Protein AF-A0A357TNB7-F1 (afdb_monomer_lite)

Secondary structure (DSSP, 8-state):
-HHHHHHHTHHHHHHHHHHHHHHHHHHHHHHHHHHHHHHTT---HHHHHHHHHHHHHHHHHHHHHHHHHHHHHHHHHHHHHSTT-------

Sequence (91 aa):
MIAAMADAAYSKSVFHIERYQLAAASAGHANINTYDAKLRREQDASARAALREQANEAMADTIRGLAADTLDKVLYELSCQMKNCYSRSDA

pLDDT: mean 93.57, std 6.39, range [55.81, 98.25]

Radius of gyration: 19.42 Å; chains: 1; bounding box: 41×21×64 Å

Foldseek 3Di:
DLVVLCVLLVVQQVVLVVVLVVQLVVVVVVLCVVLVVVLVVDDDPVVNVVSVVVSVVVSVVSNVVSVVVSSVSSCVSSVCVDPPHDDDPPD

Structure (mmCIF, N/CA/C/O backbone):
data_AF-A0A357TNB7-F1
#
_entry.id   AF-A0A357TNB7-F1
#
loop_
_atom_site.group_PDB
_atom_site.id
_atom_site.type_symbol
_atom_site.label_atom_id
_atom_site.label_alt_id
_atom_site.label_comp_id
_atom_site.label_asym_id
_atom_site.label_entity_id
_atom_site.label_seq_id
_atom_site.pdbx_PDB_ins_code
_atom_site.Cartn_x
_atom_site.Cartn_y
_atom_site.Cartn_z
_atom_site.occupancy
_atom_site.B_iso_or_equiv
_atom_site.auth_seq_id
_atom_site.auth_comp_id
_atom_site.auth_asym_id
_atom_site.auth_atom_id
_atom_site.pdbx_PDB_model_num
ATOM 1 N N . MET A 1 1 ? 14.340 0.802 -1.537 1.00 81.50 1 MET A N 1
ATOM 2 C CA . MET A 1 1 ? 14.601 -0.114 -2.671 1.00 81.50 1 MET A CA 1
ATOM 3 C C . MET A 1 1 ? 13.606 0.090 -3.802 1.00 81.50 1 MET A C 1
ATOM 5 O O . MET A 1 1 ? 14.055 0.553 -4.835 1.00 81.50 1 MET A O 1
ATOM 9 N N . ILE A 1 2 ? 12.295 -0.128 -3.600 1.00 89.44 2 ILE A N 1
ATOM 10 C CA . ILE A 1 2 ? 11.255 0.043 -4.645 1.00 89.44 2 ILE A CA 1
ATOM 11 C C . ILE A 1 2 ? 11.428 1.341 -5.452 1.00 89.44 2 ILE A C 1
ATOM 13 O O . ILE A 1 2 ? 11.483 1.285 -6.670 1.00 89.44 2 ILE A O 1
ATOM 17 N N . ALA A 1 3 ? 11.603 2.489 -4.787 1.00 88.75 3 ALA A N 1
ATOM 18 C CA . ALA A 1 3 ? 11.766 3.780 -5.464 1.00 88.75 3 ALA A CA 1
ATOM 19 C C . ALA A 1 3 ? 12.967 3.834 -6.430 1.00 88.75 3 ALA A C 1
ATOM 21 O O . ALA A 1 3 ? 12.809 4.247 -7.570 1.00 88.75 3 ALA A O 1
ATOM 22 N N . ALA A 1 4 ? 14.148 3.376 -6.002 1.00 91.75 4 ALA A N 1
ATOM 23 C CA . ALA A 1 4 ? 15.353 3.393 -6.838 1.00 91.75 4 ALA A CA 1
ATOM 24 C C . ALA A 1 4 ? 15.240 2.443 -8.043 1.00 91.75 4 ALA A C 1
ATOM 26 O O . ALA A 1 4 ? 15.753 2.722 -9.120 1.00 91.75 4 ALA A O 1
ATOM 27 N N . MET A 1 5 ? 14.553 1.315 -7.864 1.00 91.50 5 MET A N 1
ATOM 28 C CA . MET A 1 5 ? 14.339 0.333 -8.927 1.00 91.50 5 MET A CA 1
ATOM 29 C C . MET A 1 5 ? 13.284 0.795 -9.926 1.00 91.50 5 MET A C 1
ATOM 31 O O . MET A 1 5 ? 13.463 0.638 -11.130 1.00 91.50 5 MET A O 1
ATOM 35 N N . ALA A 1 6 ? 12.210 1.401 -9.417 1.00 90.94 6 ALA A N 1
ATOM 36 C CA . ALA A 1 6 ? 11.186 2.000 -10.247 1.00 90.94 6 ALA A CA 1
ATOM 37 C C . ALA A 1 6 ? 11.773 3.145 -11.071 1.00 90.94 6 ALA A C 1
ATOM 39 O O . ALA A 1 6 ? 11.447 3.233 -12.240 1.00 90.94 6 ALA A O 1
ATOM 40 N N . ASP A 1 7 ? 12.672 3.961 -10.517 1.00 91.31 7 ASP A N 1
ATOM 41 C CA . ASP A 1 7 ? 13.376 5.012 -11.264 1.00 91.31 7 ASP A CA 1
ATOM 42 C C . ASP A 1 7 ? 14.223 4.440 -12.418 1.00 91.31 7 ASP A C 1
ATOM 44 O O . ASP A 1 7 ? 14.116 4.889 -13.560 1.00 91.31 7 ASP A O 1
ATOM 48 N N . ALA A 1 8 ? 14.971 3.360 -12.163 1.00 89.25 8 ALA A N 1
ATOM 49 C CA . ALA A 1 8 ? 15.790 2.695 -13.180 1.00 89.25 8 ALA A CA 1
ATOM 50 C C . ALA A 1 8 ? 14.978 2.126 -14.365 1.00 89.25 8 ALA A C 1
ATOM 52 O O . ALA A 1 8 ? 15.503 2.039 -15.474 1.00 89.25 8 ALA A O 1
ATOM 53 N N . ALA A 1 9 ? 13.707 1.771 -14.148 1.00 88.31 9 ALA A N 1
ATOM 54 C CA . ALA A 1 9 ? 12.771 1.296 -15.171 1.00 88.31 9 ALA A CA 1
ATOM 55 C C . ALA A 1 9 ? 11.486 2.152 -15.219 1.00 88.31 9 ALA A C 1
ATOM 57 O O . ALA A 1 9 ? 10.380 1.622 -15.372 1.00 88.31 9 ALA A O 1
ATOM 58 N N . TYR A 1 10 ? 11.616 3.480 -15.082 1.00 89.62 10 TYR A N 1
ATOM 59 C CA . TYR A 1 10 ? 10.500 4.397 -14.789 1.00 89.62 10 TYR A CA 1
ATOM 60 C C . TYR A 1 10 ? 9.307 4.269 -15.731 1.00 89.62 10 TYR A C 1
ATOM 62 O O . TYR A 1 10 ? 8.178 4.061 -15.280 1.00 89.62 10 TYR A O 1
ATOM 70 N N . SER A 1 11 ? 9.558 4.310 -17.042 1.00 91.38 11 SER A N 1
ATOM 71 C CA . SER A 1 11 ? 8.504 4.249 -18.065 1.00 91.38 11 SER A CA 1
ATOM 72 C C . SER A 1 11 ? 7.643 2.980 -17.994 1.00 91.38 11 SER A C 1
ATOM 74 O O . SER A 1 11 ? 6.502 2.995 -18.450 1.00 91.38 11 SER A O 1
ATOM 76 N N . LYS A 1 12 ? 8.170 1.894 -17.415 1.00 92.56 12 LYS A N 1
ATOM 77 C CA . LYS A 1 12 ? 7.460 0.625 -17.210 1.00 92.56 12 LYS A CA 1
ATOM 78 C C . LYS A 1 12 ? 7.068 0.364 -15.759 1.00 92.56 12 LYS A C 1
ATOM 80 O O . LYS A 1 12 ? 6.327 -0.566 -15.502 1.00 92.56 12 LYS A O 1
ATOM 85 N N . SER A 1 13 ? 7.524 1.175 -14.811 1.00 93.44 13 SER A N 1
ATOM 86 C CA . SER A 1 13 ? 7.310 0.916 -13.382 1.00 93.44 13 SER A CA 1
ATOM 87 C C . SER A 1 13 ? 6.338 1.892 -12.725 1.00 93.44 13 SER A C 1
ATOM 89 O O . SER A 1 13 ? 5.726 1.552 -11.713 1.00 93.44 13 SER A O 1
ATOM 91 N N . VAL A 1 14 ? 6.151 3.093 -13.285 1.00 95.25 14 VAL A N 1
ATOM 92 C CA . VAL A 1 14 ? 5.349 4.164 -12.663 1.00 95.25 14 VAL A CA 1
ATOM 93 C C . VAL A 1 14 ? 3.915 3.734 -12.336 1.00 95.25 14 VAL A C 1
ATOM 95 O O . VAL A 1 14 ? 3.436 3.981 -11.232 1.00 95.25 14 VAL A O 1
ATOM 98 N N . PHE A 1 15 ? 3.260 2.982 -13.223 1.00 95.12 15 PHE A N 1
ATOM 99 C CA . PHE A 1 15 ? 1.886 2.531 -12.993 1.00 95.12 15 PHE A CA 1
ATOM 100 C C . PHE A 1 15 ? 1.771 1.510 -11.848 1.00 95.12 15 PHE A C 1
ATOM 102 O O . PHE A 1 15 ? 0.726 1.424 -11.202 1.00 95.12 15 PHE A O 1
ATOM 109 N N . HIS A 1 16 ? 2.825 0.733 -11.562 1.00 96.75 16 HIS A N 1
ATOM 110 C CA . HIS A 1 16 ? 2.857 -0.148 -10.392 1.00 96.75 16 HIS A CA 1
ATOM 111 C C . HIS A 1 16 ? 2.890 0.667 -9.095 1.00 96.75 16 HIS A C 1
ATOM 113 O O . HIS A 1 16 ? 2.196 0.322 -8.139 1.00 96.75 16 HIS A O 1
ATOM 119 N N . ILE A 1 17 ? 3.623 1.784 -9.088 1.00 96.25 17 ILE A N 1
ATOM 120 C CA . ILE A 1 17 ? 3.699 2.699 -7.943 1.00 96.25 17 ILE A CA 1
ATOM 121 C C . ILE A 1 17 ? 2.363 3.409 -7.707 1.00 96.25 17 ILE A C 1
ATOM 123 O O . ILE A 1 17 ? 1.895 3.460 -6.572 1.00 96.25 17 ILE A O 1
ATOM 127 N N . GLU A 1 18 ? 1.711 3.904 -8.758 1.00 96.94 18 GLU A N 1
ATOM 128 C CA . GLU A 1 18 ? 0.400 4.559 -8.642 1.00 96.94 18 GLU A CA 1
ATOM 129 C C . GLU A 1 18 ? -0.670 3.594 -8.110 1.00 96.94 18 GLU A C 1
ATOM 131 O O . GLU A 1 18 ? -1.441 3.932 -7.209 1.00 96.94 18 GLU A O 1
ATOM 136 N N . ARG A 1 19 ? -0.680 2.350 -8.611 1.00 97.12 19 ARG A N 1
ATOM 137 C CA . ARG A 1 19 ? -1.580 1.298 -8.115 1.00 97.12 19 ARG A CA 1
ATOM 138 C C . ARG A 1 19 ? -1.323 0.975 -6.649 1.00 97.12 19 ARG A C 1
ATOM 140 O O . ARG A 1 19 ? -2.281 0.846 -5.890 1.00 97.12 19 ARG A O 1
ATOM 147 N N . TYR A 1 20 ? -0.057 0.873 -6.247 1.00 97.75 20 TYR A N 1
ATOM 148 C CA . TYR A 1 20 ? 0.320 0.684 -4.848 1.00 97.75 20 TYR A CA 1
ATOM 149 C C . TYR A 1 20 ? -0.201 1.817 -3.962 1.00 97.75 20 TYR A C 1
ATOM 151 O O . TYR A 1 20 ? -0.823 1.554 -2.936 1.00 97.75 20 TYR A O 1
ATOM 159 N N . GLN A 1 21 ? 0.005 3.072 -4.369 1.00 97.50 21 GLN A N 1
ATOM 160 C CA . GLN 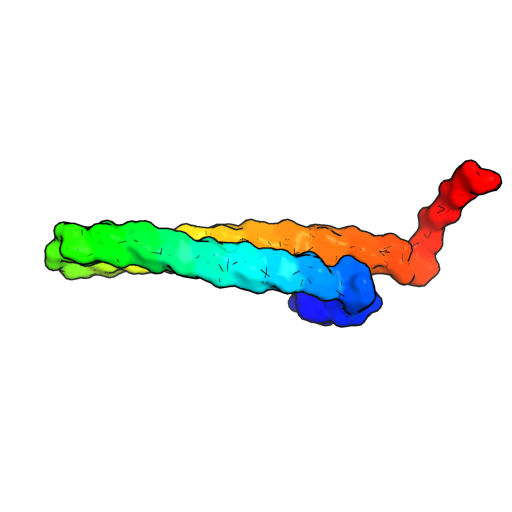A 1 21 ? -0.443 4.242 -3.611 1.00 97.50 21 GLN A CA 1
ATOM 161 C C . GLN A 1 21 ? -1.963 4.250 -3.431 1.00 97.50 21 GLN A C 1
ATOM 163 O O . GLN A 1 21 ? -2.449 4.446 -2.316 1.00 97.50 21 GLN A O 1
ATOM 168 N N . LEU A 1 22 ? -2.711 3.977 -4.503 1.00 98.19 22 LEU A N 1
ATOM 169 C CA . LEU A 1 22 ? -4.168 3.897 -4.450 1.00 98.19 22 LEU A CA 1
ATOM 170 C C . LEU A 1 22 ? -4.643 2.754 -3.540 1.00 98.19 22 LEU A C 1
ATOM 172 O O . LEU A 1 22 ? -5.528 2.956 -2.707 1.00 98.19 22 LEU A O 1
ATOM 176 N N . ALA A 1 23 ? -4.047 1.566 -3.671 1.00 97.75 23 ALA A N 1
ATOM 177 C CA . ALA A 1 23 ? -4.397 0.405 -2.857 1.00 97.75 23 ALA A CA 1
ATOM 178 C C . ALA A 1 23 ? -4.088 0.635 -1.371 1.00 97.75 23 ALA A C 1
ATOM 180 O O . ALA A 1 23 ? -4.930 0.353 -0.520 1.00 97.75 23 ALA A O 1
ATOM 181 N N . ALA A 1 24 ? -2.921 1.203 -1.057 1.00 97.56 24 ALA A N 1
ATOM 182 C CA . ALA A 1 24 ? -2.520 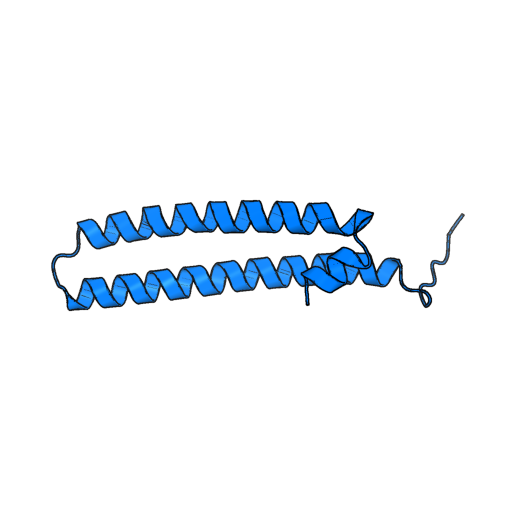1.520 0.309 1.00 97.56 24 ALA A CA 1
ATOM 183 C C . ALA A 1 24 ? -3.442 2.573 0.941 1.00 97.56 24 ALA A C 1
ATOM 185 O O . ALA A 1 24 ? -3.869 2.403 2.081 1.00 97.56 24 ALA A O 1
ATOM 186 N N . ALA A 1 25 ? -3.813 3.622 0.201 1.00 97.69 25 ALA A N 1
ATOM 187 C CA . ALA A 1 25 ? -4.764 4.625 0.679 1.00 97.69 25 ALA A CA 1
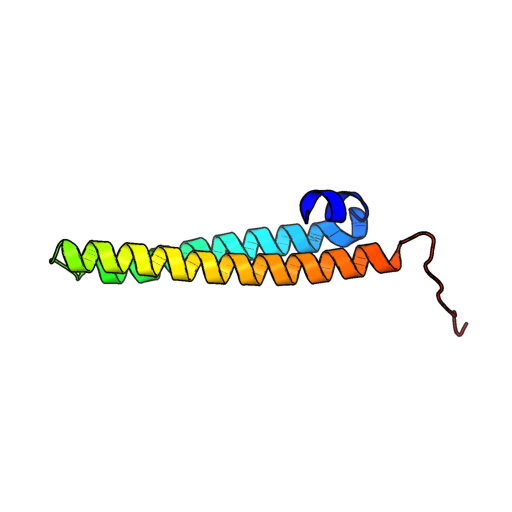ATOM 188 C C . ALA A 1 25 ? -6.158 4.020 0.922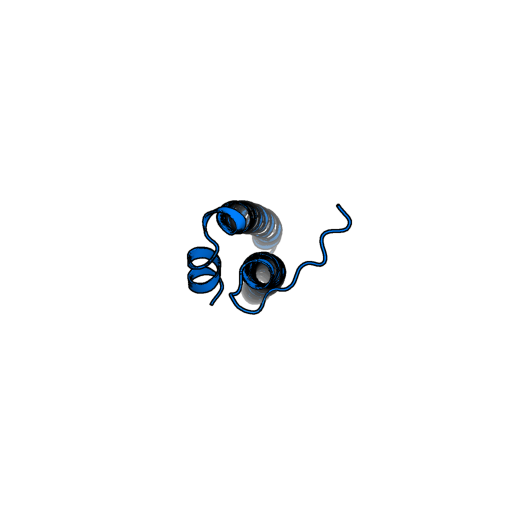 1.00 97.69 25 ALA A C 1
ATOM 190 O O . ALA A 1 25 ? -6.770 4.255 1.965 1.00 97.69 25 ALA A O 1
ATOM 191 N N . SER A 1 26 ? -6.647 3.194 -0.009 1.00 97.94 26 SER A N 1
ATOM 192 C CA . SER A 1 26 ? -7.939 2.511 0.119 1.00 97.94 26 SER A CA 1
ATOM 193 C C . SER A 1 26 ? -7.976 1.569 1.329 1.00 97.94 26 SER A C 1
ATOM 195 O O . SER A 1 26 ? -8.899 1.652 2.143 1.00 97.94 26 SER A O 1
ATOM 197 N N . ALA A 1 27 ? -6.941 0.740 1.506 1.00 97.44 27 ALA A N 1
ATOM 198 C CA . ALA A 1 27 ? -6.775 -0.115 2.682 1.00 97.44 27 ALA A CA 1
ATOM 199 C C . ALA A 1 27 ? -6.686 0.712 3.976 1.00 97.44 27 ALA A C 1
ATOM 201 O O . ALA A 1 27 ? -7.335 0.378 4.967 1.00 97.44 27 ALA A O 1
ATOM 202 N N . GLY A 1 28 ? -5.965 1.837 3.916 1.00 97.44 28 GLY A N 1
ATOM 203 C CA . GLY A 1 28 ? -5.938 2.926 4.892 1.00 97.44 28 GLY A CA 1
ATOM 204 C C . GLY A 1 28 ? -7.317 3.256 5.449 1.00 97.44 28 GLY A C 1
ATOM 205 O O . GLY A 1 28 ? -7.622 3.040 6.626 1.00 97.44 28 GLY A O 1
ATOM 206 N N . HIS A 1 29 ? -8.169 3.750 4.556 1.00 97.88 29 HIS A N 1
ATOM 207 C CA . HIS A 1 29 ? -9.529 4.157 4.881 1.00 97.88 29 HIS A CA 1
ATOM 208 C C . HIS A 1 29 ? -10.397 2.992 5.365 1.00 97.88 29 HIS A C 1
ATOM 210 O O . HIS A 1 29 ? -11.147 3.150 6.329 1.00 97.88 29 HIS A O 1
ATOM 216 N N . ALA A 1 30 ? -10.290 1.817 4.743 1.00 97.69 30 ALA A N 1
ATOM 217 C CA . ALA A 1 30 ? -11.061 0.642 5.143 1.00 97.69 30 ALA A CA 1
ATOM 218 C C . ALA A 1 30 ? -10.728 0.188 6.576 1.00 97.69 30 ALA A C 1
ATOM 220 O O . ALA A 1 30 ? -11.638 -0.122 7.354 1.00 97.69 30 ALA A O 1
ATOM 221 N N . ASN A 1 31 ? -9.443 0.196 6.945 1.00 97.62 31 ASN A N 1
ATOM 222 C CA . ASN A 1 31 ? -8.988 -0.162 8.285 1.00 97.62 31 ASN A CA 1
ATOM 223 C C . ASN A 1 31 ? -9.520 0.822 9.331 1.00 97.62 31 ASN A C 1
ATOM 225 O O . ASN A 1 31 ? -10.136 0.400 10.308 1.00 97.62 31 ASN A O 1
ATOM 229 N N . ILE A 1 32 ? -9.356 2.128 9.089 1.00 97.19 32 ILE A N 1
ATOM 230 C CA . ILE A 1 32 ? -9.851 3.184 9.985 1.00 97.19 32 ILE A CA 1
ATOM 231 C C . ILE A 1 32 ? -11.356 3.027 10.198 1.00 97.19 32 ILE A C 1
ATOM 233 O O . ILE A 1 32 ? -11.801 2.887 11.332 1.00 97.19 32 ILE A O 1
ATOM 237 N N . ASN A 1 33 ? -12.137 2.923 9.120 1.00 97.12 33 ASN A N 1
ATOM 238 C CA . ASN A 1 33 ? -13.590 2.767 9.214 1.00 97.12 33 ASN A CA 1
ATOM 239 C C . ASN A 1 33 ? -13.997 1.531 10.035 1.00 97.12 33 ASN A C 1
ATOM 241 O O . ASN A 1 33 ? -14.928 1.588 10.844 1.00 97.12 33 ASN A O 1
ATOM 245 N N . THR A 1 34 ? -13.288 0.415 9.848 1.00 96.50 34 THR A N 1
ATOM 246 C CA . THR A 1 34 ? -13.560 -0.844 10.550 1.00 96.50 34 THR A CA 1
ATOM 247 C C . THR A 1 34 ? -13.247 -0.739 12.040 1.00 96.50 34 THR A C 1
ATOM 249 O O . THR A 1 34 ? -14.067 -1.130 12.876 1.00 96.50 34 THR A O 1
ATOM 252 N N . TYR A 1 35 ? -12.071 -0.223 12.397 1.00 96.8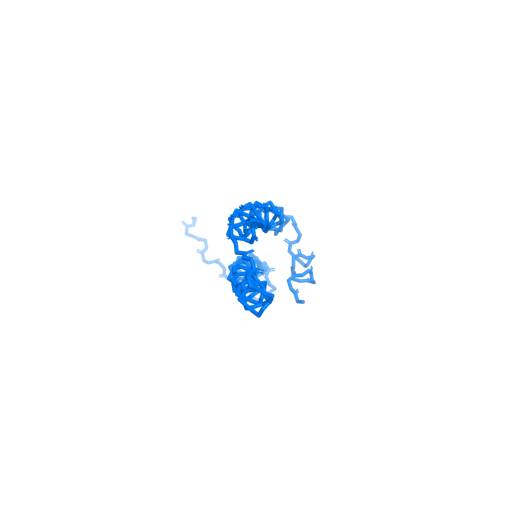1 35 TYR A N 1
ATOM 253 C CA . TYR A 1 35 ? -11.632 -0.159 13.789 1.00 96.81 35 TYR A CA 1
ATOM 254 C C . TYR A 1 35 ? -12.267 1.002 14.557 1.00 96.81 35 TYR A C 1
ATOM 256 O O . TYR A 1 35 ? -12.583 0.819 15.728 1.00 96.81 35 TYR A O 1
ATOM 264 N N . ASP A 1 36 ? -12.605 2.121 13.915 1.00 95.81 36 ASP A N 1
ATOM 265 C CA . ASP A 1 36 ? -13.378 3.205 14.536 1.00 95.81 36 ASP A CA 1
ATOM 266 C C . ASP A 1 36 ? -14.781 2.746 14.939 1.00 95.81 36 ASP A C 1
ATOM 268 O O . ASP A 1 36 ? -15.315 3.153 15.974 1.00 95.81 36 ASP A O 1
ATOM 272 N N . ALA A 1 37 ? -15.412 1.877 14.144 1.00 95.62 37 ALA A N 1
ATOM 273 C CA . ALA A 1 37 ? -16.692 1.280 14.513 1.00 95.62 37 ALA A CA 1
ATOM 274 C C . ALA A 1 37 ? -16.574 0.377 15.755 1.00 95.62 37 ALA A C 1
ATOM 276 O O . ALA A 1 37 ? -17.472 0.389 16.599 1.00 95.62 37 ALA A O 1
ATOM 277 N N . LYS A 1 38 ? -15.470 -0.371 15.892 1.00 95.19 38 LYS A N 1
ATOM 278 C CA . LYS A 1 38 ? -15.188 -1.215 17.067 1.00 95.19 38 LYS A CA 1
ATOM 279 C C . LYS A 1 38 ? -14.857 -0.365 18.298 1.00 95.19 38 LYS A C 1
ATOM 281 O O . LYS A 1 38 ? -15.462 -0.547 19.348 1.00 95.19 38 LYS A O 1
ATOM 286 N N . LEU A 1 39 ? -13.970 0.619 18.147 1.00 95.25 39 LEU A N 1
ATOM 287 C CA . LEU A 1 39 ? -13.524 1.515 19.216 1.00 95.25 39 LEU A CA 1
ATOM 288 C C . LEU A 1 39 ? -14.653 2.367 19.798 1.00 95.25 39 LEU A C 1
ATOM 290 O O . LEU A 1 39 ? -14.614 2.674 20.982 1.00 95.25 39 LEU A O 1
ATOM 294 N N . ARG A 1 40 ? -15.657 2.744 18.995 1.00 94.88 40 ARG A N 1
ATOM 295 C CA . ARG A 1 40 ? -16.845 3.464 19.485 1.00 94.88 40 ARG A CA 1
ATOM 296 C C . ARG A 1 40 ? -17.742 2.619 20.389 1.00 94.88 40 ARG A C 1
ATOM 298 O O . ARG A 1 40 ? -18.492 3.183 21.178 1.00 94.88 40 ARG A O 1
ATOM 305 N N . ARG A 1 41 ? -17.717 1.293 20.235 1.00 95.00 41 ARG A N 1
ATOM 306 C CA . ARG A 1 41 ? -18.530 0.359 21.028 1.00 95.00 41 ARG A CA 1
ATOM 307 C C . ARG A 1 41 ? -17.817 -0.087 22.299 1.00 95.00 41 ARG A C 1
ATOM 309 O O . ARG A 1 41 ? -18.488 -0.449 23.258 1.00 95.00 41 ARG A O 1
ATOM 316 N N . GLU A 1 42 ? -16.488 -0.054 22.293 1.00 95.00 42 GLU A N 1
ATOM 317 C CA . GLU A 1 42 ? -15.671 -0.446 23.432 1.00 95.00 42 GLU A CA 1
ATOM 318 C C . GLU A 1 42 ? -15.527 0.703 24.438 1.00 95.00 42 GLU A C 1
ATOM 320 O O . GLU A 1 42 ? -15.186 1.831 24.075 1.00 95.00 42 GLU A O 1
ATOM 325 N N . GLN A 1 43 ? -15.785 0.412 25.711 1.00 92.88 43 GLN A N 1
ATOM 326 C CA . GLN A 1 43 ? -15.718 1.387 26.803 1.00 92.88 43 GLN A CA 1
ATOM 327 C C . GLN A 1 43 ? -14.495 1.153 27.688 1.00 92.88 43 GLN A C 1
ATOM 329 O O . GLN A 1 43 ? -13.987 2.106 28.280 1.00 92.88 43 GLN A O 1
ATOM 334 N N . ASP A 1 44 ? -13.995 -0.083 27.742 1.00 96.44 44 ASP A N 1
ATOM 335 C CA . ASP A 1 44 ? -12.823 -0.41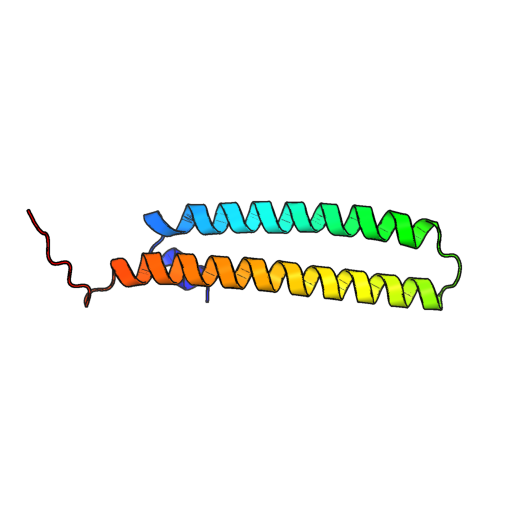1 28.537 1.00 96.44 44 ASP A CA 1
ATOM 336 C C . ASP A 1 44 ? -11.540 0.151 27.906 1.00 96.44 44 ASP A C 1
ATOM 338 O O . ASP A 1 44 ? -11.241 -0.038 26.724 1.00 96.44 44 ASP A O 1
ATOM 342 N N . ALA A 1 45 ? -10.750 0.860 28.710 1.00 93.00 45 ALA A N 1
ATOM 343 C CA . ALA A 1 45 ? -9.557 1.549 28.229 1.00 93.00 45 ALA A CA 1
ATOM 344 C C . ALA A 1 45 ? -8.467 0.574 27.752 1.00 93.00 45 ALA A C 1
ATOM 346 O O . ALA A 1 45 ? -7.772 0.870 26.774 1.00 93.00 45 ALA A O 1
ATOM 347 N N . SER A 1 46 ? -8.339 -0.583 28.410 1.00 95.12 46 SER A N 1
ATOM 348 C CA . SER A 1 46 ? -7.362 -1.614 28.051 1.00 95.12 46 SER A CA 1
ATOM 349 C C . SER A 1 46 ? -7.752 -2.295 26.737 1.00 95.12 46 SER A C 1
ATOM 351 O O . SER A 1 46 ? -6.960 -2.338 25.793 1.00 95.12 46 SER A O 1
ATOM 353 N N . ALA A 1 47 ? -9.016 -2.702 26.606 1.00 95.25 47 ALA A N 1
ATOM 354 C CA . ALA A 1 47 ? -9.563 -3.269 25.378 1.00 95.25 47 ALA A CA 1
ATOM 355 C C . ALA A 1 47 ? -9.451 -2.298 24.188 1.00 95.25 47 ALA A C 1
ATOM 357 O O . ALA A 1 47 ? -9.093 -2.701 23.079 1.00 95.25 47 ALA A O 1
ATOM 358 N N . ARG A 1 48 ? -9.649 -0.990 24.405 1.00 95.50 48 ARG A N 1
ATOM 359 C CA . ARG A 1 48 ? -9.414 0.035 23.370 1.00 95.50 48 ARG A CA 1
ATOM 360 C C . ARG A 1 48 ? -7.947 0.181 22.972 1.00 95.50 48 ARG A C 1
ATOM 362 O O . ARG A 1 48 ? -7.668 0.556 21.833 1.00 95.50 48 ARG A O 1
ATOM 369 N N . ALA A 1 49 ? -6.999 -0.020 23.886 1.00 95.81 49 ALA A N 1
ATOM 370 C CA . ALA A 1 49 ? -5.577 -0.037 23.543 1.00 95.81 49 ALA A CA 1
ATOM 371 C C . ALA A 1 49 ? -5.248 -1.253 22.667 1.00 95.81 49 ALA A C 1
ATOM 373 O O . ALA A 1 49 ? -4.724 -1.070 21.570 1.00 95.81 49 ALA A O 1
ATOM 374 N N . ALA A 1 50 ? -5.696 -2.443 23.070 1.00 96.81 50 ALA A N 1
ATOM 375 C CA . ALA A 1 50 ? -5.512 -3.673 22.301 1.00 96.81 50 ALA A CA 1
ATOM 376 C C . ALA A 1 50 ? -6.129 -3.589 20.891 1.00 96.81 50 ALA A C 1
ATOM 378 O O . ALA A 1 50 ? -5.507 -3.992 19.912 1.00 96.81 50 ALA A O 1
ATOM 379 N N . LEU A 1 51 ? -7.321 -2.994 20.747 1.00 97.25 51 LEU A N 1
ATOM 380 C CA . LEU A 1 51 ? -7.945 -2.776 19.434 1.00 97.25 51 LEU A CA 1
ATOM 381 C C . LEU A 1 51 ? -7.122 -1.854 18.522 1.00 97.25 51 LEU A C 1
ATOM 383 O O . LEU A 1 51 ? -7.119 -2.053 17.309 1.00 97.25 51 LEU A O 1
ATOM 387 N N . ARG A 1 52 ? -6.432 -0.849 19.077 1.00 96.38 52 ARG A N 1
ATOM 388 C CA . ARG A 1 52 ? -5.555 0.044 18.301 1.00 96.38 52 ARG A CA 1
ATOM 389 C C . ARG A 1 52 ? -4.280 -0.667 17.862 1.00 96.38 52 ARG A C 1
ATOM 391 O O . ARG A 1 52 ? -3.866 -0.500 16.721 1.00 96.38 52 ARG A O 1
ATOM 398 N N . GLU A 1 53 ? -3.690 -1.477 18.734 1.00 98.00 53 GLU A N 1
ATOM 399 C CA . GLU A 1 53 ? -2.540 -2.316 18.379 1.00 98.00 53 GLU A CA 1
ATOM 400 C C . GLU A 1 53 ? -2.909 -3.308 17.275 1.00 98.00 53 GLU A C 1
ATOM 402 O O . GLU A 1 53 ? -2.218 -3.382 16.262 1.00 98.00 53 GLU A O 1
ATOM 407 N N . GLN A 1 54 ? -4.063 -3.968 17.395 1.00 97.56 54 GLN A N 1
ATOM 408 C CA . GLN A 1 54 ? -4.576 -4.860 16.356 1.00 97.56 54 GLN A CA 1
ATOM 409 C C . GLN A 1 54 ? -4.810 -4.130 15.024 1.00 97.56 54 GLN A C 1
ATOM 411 O O . GLN A 1 54 ? -4.502 -4.667 13.960 1.00 97.56 54 GLN A O 1
ATOM 416 N N . ALA A 1 55 ? -5.335 -2.901 15.066 1.00 97.50 55 ALA A N 1
ATOM 417 C CA . ALA A 1 55 ? -5.525 -2.081 13.872 1.00 97.50 55 ALA A CA 1
ATOM 418 C C . ALA A 1 55 ? -4.195 -1.734 13.190 1.00 97.50 55 ALA A C 1
ATOM 420 O O . ALA A 1 55 ? -4.116 -1.751 11.960 1.00 97.50 55 ALA A O 1
ATOM 421 N N . ASN A 1 56 ? -3.166 -1.421 13.980 1.00 97.12 56 ASN A N 1
ATOM 422 C CA . ASN A 1 56 ? -1.833 -1.102 13.481 1.00 97.12 56 ASN A CA 1
ATOM 423 C C . ASN A 1 56 ? -1.161 -2.328 12.859 1.00 97.12 56 ASN A C 1
ATOM 425 O O . ASN A 1 56 ? -0.613 -2.212 11.766 1.00 97.12 56 ASN A O 1
ATOM 429 N N . GLU A 1 57 ? -1.254 -3.491 13.506 1.00 98.25 57 GLU A N 1
ATOM 430 C CA . GLU A 1 57 ? -0.681 -4.737 12.988 1.00 98.25 57 GLU A CA 1
ATOM 431 C C . GLU A 1 57 ? -1.352 -5.142 11.669 1.00 98.25 57 GLU A C 1
ATOM 433 O O . GLU A 1 57 ? -0.680 -5.350 10.661 1.00 98.25 57 GLU A O 1
ATOM 438 N N . ALA A 1 58 ? -2.690 -5.116 11.620 1.00 97.31 58 ALA A N 1
ATOM 439 C CA . ALA A 1 58 ? -3.443 -5.422 10.403 1.00 97.31 58 ALA A CA 1
ATOM 440 C C . ALA A 1 58 ? -3.097 -4.471 9.240 1.00 97.31 58 ALA A C 1
ATOM 442 O O . ALA A 1 58 ? -3.013 -4.890 8.080 1.00 97.31 58 ALA A O 1
ATOM 443 N N . MET A 1 59 ? -2.875 -3.186 9.540 1.00 97.19 59 MET A N 1
ATOM 444 C CA . MET A 1 59 ? -2.417 -2.215 8.548 1.00 97.19 59 MET A CA 1
ATOM 445 C C . MET A 1 59 ? -0.993 -2.518 8.079 1.00 97.19 59 MET A C 1
ATOM 447 O O . MET A 1 59 ? -0.725 -2.492 6.878 1.00 97.19 59 MET A O 1
ATOM 451 N N . ALA A 1 60 ? -0.085 -2.805 9.012 1.00 97.88 60 ALA A N 1
ATOM 452 C CA . ALA A 1 60 ? 1.304 -3.107 8.709 1.00 97.88 60 ALA A CA 1
ATOM 453 C C . ALA A 1 60 ? 1.418 -4.341 7.805 1.00 97.88 60 ALA A C 1
ATOM 455 O O . ALA A 1 60 ? 2.136 -4.289 6.807 1.00 97.88 60 ALA A O 1
ATOM 456 N N . ASP A 1 61 ? 0.665 -5.402 8.093 1.00 98.19 61 ASP A N 1
ATOM 457 C CA . ASP A 1 61 ? 0.621 -6.615 7.274 1.00 98.19 61 ASP A CA 1
ATOM 458 C C . ASP A 1 61 ? 0.089 -6.342 5.870 1.00 98.19 61 ASP A C 1
ATOM 460 O O . ASP A 1 61 ? 0.693 -6.755 4.875 1.00 98.19 61 ASP A O 1
ATOM 464 N N . THR A 1 62 ? -0.997 -5.574 5.772 1.00 97.75 62 THR A N 1
ATOM 465 C CA . THR A 1 62 ? -1.586 -5.203 4.481 1.00 97.75 62 THR A CA 1
ATOM 466 C C . THR A 1 62 ? -0.599 -4.398 3.634 1.00 97.75 62 THR A C 1
ATOM 468 O O . THR A 1 62 ? -0.354 -4.732 2.474 1.00 97.75 62 THR A O 1
ATOM 471 N N . ILE A 1 63 ? 0.018 -3.362 4.212 1.00 97.25 63 ILE A N 1
ATOM 472 C CA . ILE A 1 63 ? 1.006 -2.526 3.515 1.00 97.25 63 ILE A CA 1
ATOM 473 C C . ILE A 1 63 ? 2.225 -3.357 3.113 1.00 97.25 63 ILE A C 1
ATOM 475 O O . ILE A 1 63 ? 2.730 -3.202 2.002 1.00 97.25 63 ILE A O 1
ATOM 479 N N . ARG A 1 64 ? 2.690 -4.263 3.980 1.00 97.81 64 ARG A N 1
ATOM 480 C CA . ARG A 1 64 ? 3.825 -5.147 3.693 1.00 97.81 64 ARG A CA 1
ATOM 481 C C . ARG A 1 64 ? 3.537 -6.050 2.496 1.00 97.81 64 ARG A C 1
ATOM 483 O O . ARG A 1 64 ? 4.394 -6.170 1.624 1.00 97.81 64 ARG A O 1
ATOM 490 N N . GLY A 1 65 ? 2.334 -6.622 2.419 1.00 98.00 65 GLY A N 1
ATOM 491 C CA . GLY A 1 65 ? 1.891 -7.420 1.274 1.00 98.00 65 GLY A CA 1
ATOM 492 C C . GLY A 1 65 ? 1.850 -6.611 -0.025 1.00 98.00 65 GLY A C 1
ATOM 493 O O . GLY A 1 65 ? 2.432 -7.023 -1.027 1.00 98.00 65 GLY A O 1
ATOM 494 N N . LEU A 1 66 ? 1.242 -5.421 0.006 1.00 97.88 66 LEU A N 1
ATOM 495 C CA . LEU A 1 66 ? 1.183 -4.523 -1.154 1.00 97.88 66 LEU A CA 1
ATOM 496 C C . LEU A 1 66 ? 2.579 -4.082 -1.620 1.00 97.88 66 LEU A C 1
ATOM 498 O O . LEU A 1 66 ? 2.851 -4.022 -2.820 1.00 97.88 66 LEU A O 1
ATOM 502 N N . ALA A 1 67 ? 3.480 -3.786 -0.683 1.00 96.94 67 ALA A N 1
ATOM 503 C CA . ALA A 1 67 ? 4.849 -3.391 -0.990 1.00 96.94 67 ALA A CA 1
ATOM 504 C C . ALA A 1 67 ? 5.654 -4.551 -1.593 1.00 96.94 67 ALA A C 1
ATOM 506 O O . ALA A 1 67 ? 6.413 -4.328 -2.534 1.00 96.94 67 ALA A O 1
ATOM 507 N N . ALA A 1 68 ? 5.476 -5.778 -1.091 1.00 97.69 68 ALA A N 1
ATOM 508 C CA . ALA A 1 68 ? 6.120 -6.970 -1.638 1.00 97.69 68 ALA A CA 1
ATOM 509 C C . ALA A 1 68 ? 5.660 -7.260 -3.075 1.00 97.69 68 ALA A C 1
ATOM 511 O O . ALA A 1 68 ? 6.494 -7.449 -3.955 1.00 97.69 68 ALA A O 1
ATOM 512 N N . ASP A 1 69 ? 4.352 -7.205 -3.332 1.00 97.50 69 ASP A N 1
ATOM 513 C CA . ASP A 1 69 ? 3.776 -7.358 -4.675 1.00 97.50 69 ASP A CA 1
ATOM 514 C C . ASP A 1 69 ? 4.266 -6.265 -5.646 1.00 97.50 69 ASP A C 1
ATOM 516 O O . ASP A 1 69 ? 4.608 -6.534 -6.797 1.00 97.50 69 ASP A O 1
ATOM 520 N N . THR A 1 70 ? 4.374 -5.023 -5.171 1.00 97.12 70 THR A N 1
ATOM 521 C CA . THR A 1 70 ? 4.911 -3.913 -5.974 1.00 97.12 70 THR A CA 1
ATOM 522 C C . THR A 1 70 ? 6.389 -4.110 -6.286 1.00 97.12 70 THR A C 1
ATOM 524 O O . THR A 1 70 ? 6.824 -3.850 -7.406 1.00 97.12 70 THR A O 1
ATOM 527 N N . LEU A 1 71 ? 7.167 -4.571 -5.305 1.00 97.00 71 LEU A N 1
ATOM 528 C CA . LEU A 1 71 ? 8.581 -4.870 -5.488 1.00 97.00 71 LEU A CA 1
ATOM 529 C C . LEU A 1 71 ? 8.780 -5.967 -6.537 1.00 97.00 71 LEU A C 1
ATOM 531 O O . LEU A 1 71 ? 9.628 -5.791 -7.403 1.00 97.00 71 LEU A O 1
ATOM 535 N N . ASP A 1 72 ? 7.995 -7.045 -6.486 1.00 97.06 72 ASP A N 1
ATOM 536 C CA . ASP A 1 72 ? 8.052 -8.150 -7.451 1.00 97.06 72 ASP A CA 1
ATOM 537 C C . ASP A 1 72 ? 7.794 -7.667 -8.887 1.00 97.06 72 ASP A C 1
ATOM 539 O O . ASP A 1 72 ? 8.570 -7.930 -9.805 1.00 97.06 72 ASP A O 1
ATOM 543 N N . LYS A 1 73 ? 6.766 -6.833 -9.067 1.00 96.56 73 LYS A N 1
ATOM 544 C CA . LYS A 1 73 ? 6.421 -6.250 -10.371 1.00 96.56 73 LYS A CA 1
ATOM 545 C C . LYS A 1 73 ? 7.502 -5.314 -10.911 1.00 96.56 73 LYS A C 1
ATOM 547 O O . LYS A 1 73 ? 7.885 -5.412 -12.072 1.00 96.56 73 LYS A O 1
ATOM 552 N N . VAL A 1 74 ? 8.031 -4.429 -10.068 1.00 96.12 74 VAL A N 1
ATOM 553 C CA . VAL A 1 74 ? 9.115 -3.512 -10.459 1.00 96.12 74 VAL A CA 1
ATOM 554 C C . VAL A 1 74 ? 10.409 -4.277 -10.753 1.00 96.12 74 VAL A C 1
ATOM 556 O O . VAL A 1 74 ? 11.120 -3.940 -11.697 1.00 96.12 74 VAL A O 1
ATOM 559 N N . LEU A 1 75 ? 10.714 -5.319 -9.974 1.00 94.94 75 LEU A N 1
ATOM 560 C CA . LEU A 1 75 ? 11.833 -6.228 -10.228 1.00 94.94 75 LEU A CA 1
ATOM 561 C C . LEU A 1 75 ? 11.707 -6.891 -11.595 1.00 94.94 75 LEU A C 1
ATOM 563 O O . LEU A 1 75 ? 12.682 -6.917 -12.345 1.00 94.94 75 LEU A O 1
ATOM 567 N N . TYR A 1 76 ? 10.520 -7.403 -11.914 1.00 94.00 76 TYR A N 1
ATOM 568 C CA . TYR A 1 76 ? 10.244 -8.030 -13.196 1.00 94.00 76 TYR A CA 1
ATOM 569 C C . TYR A 1 76 ? 10.505 -7.061 -14.356 1.00 94.00 76 TYR A C 1
ATOM 571 O O . TYR A 1 76 ? 11.348 -7.349 -15.208 1.00 94.00 76 TYR A O 1
ATOM 579 N N . GLU A 1 77 ? 9.886 -5.877 -14.330 1.00 93.81 77 GLU A N 1
ATOM 580 C CA . GLU A 1 77 ? 10.060 -4.851 -15.369 1.00 93.81 77 GLU A CA 1
ATOM 581 C C . GLU A 1 77 ? 11.525 -4.427 -15.528 1.00 93.81 77 GLU A C 1
ATOM 583 O O . GLU A 1 77 ? 12.041 -4.344 -16.646 1.00 93.81 77 GLU A O 1
ATOM 588 N N . LEU A 1 78 ? 12.226 -4.215 -14.410 1.00 92.50 78 LEU A N 1
ATOM 589 C CA . LEU A 1 78 ? 13.645 -3.881 -14.425 1.00 92.50 78 LEU A CA 1
ATOM 590 C C . LEU A 1 78 ? 14.476 -5.008 -15.046 1.00 92.50 78 LEU A C 1
ATOM 592 O O . LEU A 1 78 ? 15.322 -4.740 -15.898 1.00 92.50 78 LEU A O 1
ATOM 596 N N . SER A 1 79 ? 14.232 -6.261 -14.651 1.00 91.88 79 SER A N 1
ATOM 597 C CA . SER A 1 79 ? 14.997 -7.424 -15.113 1.00 91.88 79 SER A CA 1
ATOM 598 C C . SER A 1 79 ? 14.908 -7.624 -16.627 1.00 91.88 79 SER A C 1
ATOM 600 O O . SER A 1 79 ? 15.910 -7.943 -17.267 1.00 91.88 79 SER A O 1
ATOM 602 N N . CYS A 1 80 ? 13.747 -7.338 -17.224 1.00 89.88 80 CYS A N 1
ATOM 603 C CA . CYS A 1 80 ? 13.548 -7.406 -18.669 1.00 89.88 80 CYS A CA 1
ATOM 604 C C . CYS A 1 80 ? 14.365 -6.355 -19.444 1.00 89.88 80 CYS A C 1
ATOM 606 O O . CYS A 1 80 ? 14.628 -6.541 -20.632 1.00 89.88 80 CYS A O 1
ATOM 608 N N . GLN A 1 81 ? 14.782 -5.266 -18.792 1.00 86.44 81 GLN A N 1
ATOM 609 C CA . GLN A 1 81 ? 15.514 -4.152 -19.410 1.00 86.44 81 GLN A CA 1
ATOM 610 C C . GLN A 1 81 ? 17.012 -4.138 -19.098 1.00 86.44 81 GLN A C 1
ATOM 612 O O . GLN A 1 81 ? 17.745 -3.285 -19.605 1.00 86.44 81 GLN A O 1
ATOM 617 N N . MET A 1 82 ? 17.491 -5.049 -18.251 1.00 89.50 82 MET A N 1
ATOM 618 C CA . MET A 1 82 ? 18.901 -5.091 -17.880 1.00 89.50 82 MET A CA 1
ATOM 619 C C . MET A 1 82 ? 19.794 -5.387 -19.091 1.00 89.50 82 MET A C 1
ATOM 621 O O . MET A 1 82 ? 19.420 -6.109 -20.004 1.00 89.50 82 MET A O 1
ATOM 625 N N . LYS A 1 83 ? 21.034 -4.881 -19.079 1.00 87.69 83 LYS A N 1
ATOM 626 C CA . LYS A 1 83 ? 21.997 -5.060 -20.187 1.00 87.69 83 LYS A CA 1
ATOM 627 C C . LYS A 1 83 ? 22.362 -6.520 -20.481 1.00 87.69 83 LYS A C 1
ATOM 629 O O . LYS A 1 83 ? 22.881 -6.808 -21.552 1.00 87.69 83 LYS A O 1
ATOM 634 N N . ASN A 1 84 ? 22.147 -7.416 -19.521 1.00 86.50 84 ASN A N 1
ATOM 635 C CA . ASN A 1 84 ? 22.346 -8.855 -19.671 1.00 86.50 84 ASN A CA 1
ATOM 636 C C . ASN A 1 84 ? 21.076 -9.583 -20.150 1.00 86.50 84 ASN A C 1
ATOM 638 O O . ASN A 1 84 ? 21.040 -10.812 -20.097 1.00 86.50 84 ASN A O 1
ATOM 642 N N . CYS A 1 85 ? 20.034 -8.861 -20.574 1.00 82.88 85 CYS A N 1
ATOM 643 C CA . CYS A 1 85 ? 18.835 -9.477 -21.111 1.00 82.88 85 CYS A CA 1
ATOM 644 C C . CYS A 1 85 ? 19.134 -10.151 -22.459 1.00 82.88 85 CYS A C 1
ATOM 646 O O . CYS A 1 85 ? 19.900 -9.657 -23.287 1.00 82.88 85 CYS A O 1
ATOM 648 N N . TYR A 1 86 ? 18.521 -11.310 -22.674 1.00 80.88 86 TYR A N 1
ATOM 649 C CA . TYR A 1 86 ? 18.553 -12.025 -23.941 1.00 80.88 86 TYR A CA 1
ATOM 650 C C . TYR A 1 86 ? 17.128 -12.463 -24.256 1.00 80.88 86 TYR A C 1
ATOM 652 O O . TYR A 1 86 ? 16.515 -13.193 -23.480 1.00 80.88 86 TYR A O 1
ATOM 660 N N . SER A 1 87 ? 16.597 -11.998 -25.384 1.00 80.19 87 SER A N 1
ATOM 661 C CA . SER A 1 87 ? 15.290 -12.410 -25.887 1.00 80.19 87 SER A CA 1
ATOM 662 C C . SER A 1 87 ? 15.493 -13.110 -27.223 1.00 80.19 87 SER A C 1
ATOM 664 O O . SER A 1 87 ? 15.972 -12.500 -28.182 1.00 80.19 87 SER A O 1
ATOM 666 N N . ARG A 1 88 ? 15.163 -14.403 -27.293 1.00 79.44 88 ARG A N 1
ATOM 667 C CA . ARG A 1 88 ? 15.106 -15.121 -28.568 1.00 79.44 88 ARG A CA 1
ATOM 668 C C . ARG A 1 88 ? 13.792 -14.739 -29.247 1.00 79.44 88 ARG A C 1
ATOM 670 O O . ARG A 1 88 ? 12.756 -15.325 -28.952 1.00 79.44 88 ARG A O 1
ATOM 677 N N . SER A 1 89 ? 13.848 -13.733 -30.114 1.00 78.81 89 SER A N 1
ATOM 678 C CA . SER A 1 89 ? 12.722 -13.345 -30.968 1.00 78.81 89 SER A CA 1
ATOM 679 C C . SER A 1 89 ? 12.434 -14.481 -31.949 1.00 78.81 89 SER A C 1
ATOM 681 O O . SER A 1 89 ? 13.282 -14.785 -32.783 1.00 78.81 89 SER A O 1
ATOM 683 N N . ASP A 1 90 ? 11.267 -15.112 -31.845 1.00 77.25 90 ASP A N 1
ATOM 684 C CA . ASP A 1 90 ? 10.781 -16.134 -32.791 1.00 77.25 90 ASP A CA 1
ATOM 685 C C . ASP A 1 90 ? 10.142 -15.484 -34.036 1.00 77.25 90 ASP A C 1
ATOM 687 O O . ASP A 1 90 ? 9.062 -15.872 -34.475 1.00 77.25 90 ASP A O 1
ATOM 691 N N . ALA A 1 91 ? 10.762 -14.401 -34.520 1.00 55.81 91 ALA A N 1
ATOM 692 C CA . ALA A 1 91 ? 10.308 -13.639 -35.682 1.00 55.81 91 ALA A CA 1
ATOM 693 C C . ALA A 1 91 ? 10.783 -14.279 -36.991 1.00 55.81 91 ALA A C 1
ATOM 695 O O . ALA A 1 91 ? 11.948 -14.740 -37.028 1.00 55.81 91 ALA A O 1
#